Protein AF-A0AAE3J9Q9-F1 (afdb_monomer)

Secondary structure (DSSP, 8-state):
----------SSEEEETTTTEEEEE-SS-EEEEE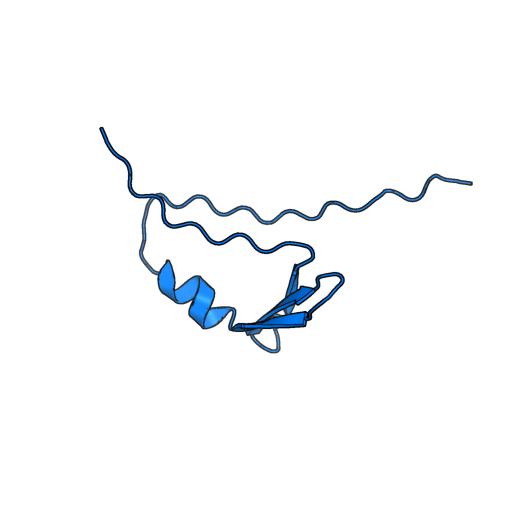HHHHHHTTTT-TT--------PPPPPP-

pLDDT: mean 88.72, std 10.78, range [46.97, 97.62]

Nearest PDB structures (foldseek):
  9hcj-assembly1_W0  TM=4.957E-01  e=2.866E+00  Dictyostelium discoideum
  5l6m-assembly2_L-2  TM=2.801E-01  e=1.560E+00  Caulobacter vibrioides CB15
  9h6a-assembly1_B  TM=2.711E-01  e=3.067E+00  Escherichia coli KLY
  6ifm-assembly1_F  TM=2.385E-01  e=9.672E+00  Salmonella enterica subsp. enterica serovar Typhimurium str. LT2

Radius of gyration: 15.31 Å; Cα contacts (8 Å, |Δi|>4): 45; chains: 1; bounding box: 36×29×46 Å

Solvent-accessible surface area (backbone atoms only — not comparable to full-atom values): 4452 Å² total; per-residue (Å²): 133,94,77,90,82,88,85,86,89,81,57,74,55,46,79,41,81,89,81,38,28,33,38,32,52,56,98,88,49,77,47,80,42,55,39,61,66,64,50,56,80,50,62,95,57,82,91,73,87,87,86,88,86,82,91,74,84,75,78,78,82,129

InterPro domains:
  IPR018600 Bacillus phage SPbeta, YonK [PF09642] (1-58)
  IPR037261 YonK superfamily [G3DSA:6.20.120.10] (1-62)
  IPR037261 YonK superfamily [SSF160570] (15-60)

Foldseek 3Di:
DDDDDDDDDAPPWDQDPVQQWIWGDDPVDIDIDRNCVVCVVCPPPPPDDDDDDDDDDDPDDD

Mean predicted aligned error: 6.03 Å

Structure (mmCIF, N/CA/C/O backbone):
data_AF-A0AAE3J9Q9-F1
#
_entry.id   AF-A0AAE3J9Q9-F1
#
loop_
_atom_site.group_PDB
_atom_site.id
_atom_site.type_symbol
_atom_site.label_atom_id
_atom_site.label_alt_id
_atom_site.label_comp_id
_atom_site.label_asym_id
_atom_site.label_entity_id
_atom_site.la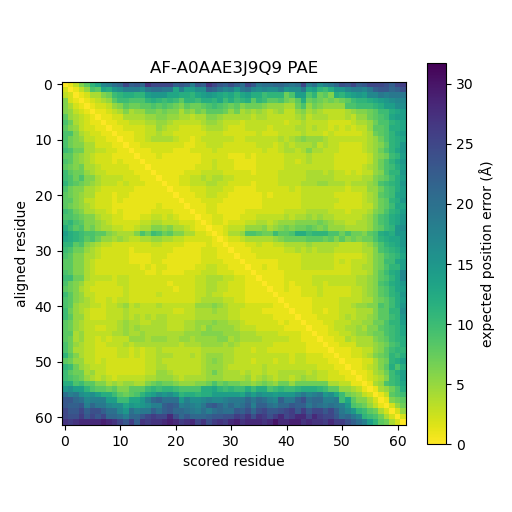bel_seq_id
_atom_site.pdbx_PDB_ins_code
_atom_site.Cartn_x
_atom_site.Cartn_y
_atom_site.Cartn_z
_atom_site.occupancy
_atom_site.B_iso_or_equiv
_atom_site.auth_seq_id
_atom_site.auth_comp_id
_atom_site.auth_asym_id
_atom_site.auth_atom_id
_atom_site.pdbx_PDB_model_num
ATOM 1 N N . MET A 1 1 ? 23.842 16.842 -5.224 1.00 55.03 1 MET A N 1
ATOM 2 C CA . MET A 1 1 ? 23.183 16.193 -6.379 1.00 55.03 1 MET A CA 1
ATOM 3 C C . MET A 1 1 ? 21.705 16.075 -6.062 1.00 55.03 1 MET A C 1
ATOM 5 O O . MET A 1 1 ? 21.386 15.636 -4.965 1.00 55.03 1 MET A O 1
ATOM 9 N N . ALA A 1 2 ? 20.824 16.527 -6.952 1.00 63.25 2 ALA A N 1
ATOM 10 C CA . ALA A 1 2 ? 19.387 16.365 -6.752 1.00 63.25 2 ALA A CA 1
ATOM 11 C C . ALA A 1 2 ? 19.022 14.882 -6.908 1.00 63.25 2 ALA A C 1
ATOM 13 O O . ALA A 1 2 ? 19.473 14.234 -7.851 1.00 63.25 2 ALA A O 1
ATOM 14 N N . LYS A 1 3 ? 18.240 14.345 -5.971 1.00 76.44 3 LYS A N 1
ATOM 15 C CA . LYS A 1 3 ? 17.723 12.977 -6.020 1.00 76.44 3 LYS A CA 1
ATOM 16 C C . LYS A 1 3 ? 16.222 13.059 -6.272 1.00 76.44 3 LYS A C 1
ATOM 18 O O . LYS A 1 3 ? 15.528 13.782 -5.564 1.00 76.44 3 LYS A O 1
ATOM 23 N N . ILE A 1 4 ? 15.738 12.339 -7.277 1.00 76.88 4 ILE A N 1
ATOM 24 C CA . ILE A 1 4 ? 14.302 12.161 -7.497 1.00 76.88 4 ILE A CA 1
ATOM 25 C C . ILE A 1 4 ? 13.863 10.991 -6.617 1.00 76.88 4 ILE A C 1
ATOM 27 O O . ILE A 1 4 ? 14.409 9.894 -6.727 1.00 76.88 4 ILE A O 1
ATOM 31 N N . THR A 1 5 ? 12.903 11.238 -5.729 1.00 83.12 5 THR A N 1
ATOM 32 C CA . THR A 1 5 ? 12.344 10.222 -4.833 1.00 83.12 5 THR A CA 1
ATOM 33 C C . THR A 1 5 ? 10.916 9.923 -5.267 1.00 83.12 5 THR A C 1
ATOM 35 O O . THR A 1 5 ? 10.045 10.781 -5.155 1.00 83.12 5 THR A O 1
ATOM 38 N N . LYS A 1 6 ? 10.676 8.700 -5.747 1.00 85.94 6 LYS A N 1
ATOM 39 C CA . LYS A 1 6 ? 9.333 8.115 -5.828 1.00 85.94 6 LYS A CA 1
ATOM 40 C C . LYS A 1 6 ? 9.061 7.456 -4.472 1.00 85.94 6 LYS A C 1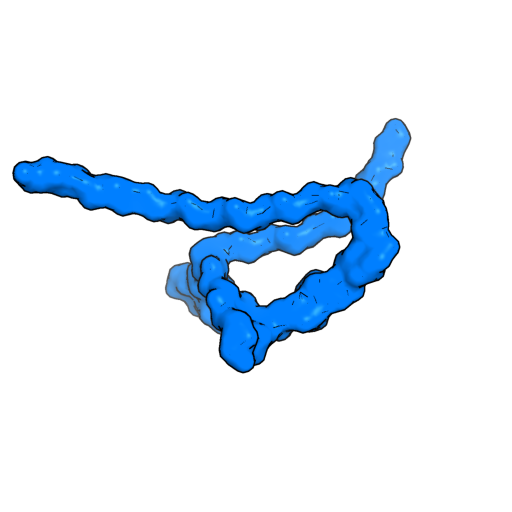
ATOM 42 O O . LYS A 1 6 ? 9.923 6.726 -3.987 1.00 85.94 6 LYS A O 1
ATOM 47 N N . ALA A 1 7 ? 7.915 7.725 -3.853 1.00 89.38 7 ALA A N 1
ATOM 48 C CA . ALA A 1 7 ? 7.516 7.103 -2.591 1.00 89.38 7 ALA A CA 1
ATOM 49 C C . ALA A 1 7 ? 5.992 6.974 -2.523 1.00 89.38 7 ALA A C 1
ATOM 51 O O . ALA A 1 7 ? 5.275 7.872 -2.962 1.00 89.38 7 ALA A O 1
ATOM 52 N N . VAL A 1 8 ? 5.519 5.863 -1.962 1.00 89.88 8 VAL A N 1
ATOM 53 C CA . VAL A 1 8 ? 4.110 5.628 -1.639 1.00 89.88 8 VAL A CA 1
ATOM 54 C C . VAL A 1 8 ? 4.050 5.228 -0.171 1.00 89.88 8 VAL A C 1
ATOM 56 O O . VAL A 1 8 ? 4.724 4.284 0.233 1.00 89.88 8 VAL A O 1
ATOM 59 N N . SER A 1 9 ? 3.259 5.960 0.609 1.00 91.75 9 SER A N 1
ATOM 60 C CA . SER A 1 9 ? 3.058 5.710 2.036 1.00 91.75 9 SER A CA 1
ATOM 61 C C . SER A 1 9 ? 1.568 5.746 2.330 1.00 91.75 9 SER A C 1
ATOM 63 O O . SER A 1 9 ? 0.922 6.757 2.062 1.00 91.75 9 SER A O 1
ATOM 65 N N . LEU A 1 10 ? 1.051 4.651 2.881 1.00 92.00 10 LEU A N 1
ATOM 66 C CA . LEU A 1 10 ? -0.339 4.503 3.309 1.00 92.00 10 LEU A CA 1
ATOM 67 C C . LEU A 1 10 ? -0.358 4.305 4.828 1.00 92.00 10 LEU A C 1
ATOM 69 O O . LEU A 1 10 ? 0.551 3.677 5.376 1.00 92.00 10 LEU A O 1
ATOM 73 N N . LYS A 1 11 ? -1.360 4.855 5.517 1.00 91.56 11 LYS A N 1
ATOM 74 C CA . LYS A 1 11 ? -1.484 4.790 6.988 1.00 91.56 11 LYS A CA 1
ATOM 75 C C . LYS A 1 11 ? -2.793 4.134 7.406 1.00 91.56 11 LYS A C 1
ATOM 77 O O . LYS A 1 11 ? -3.795 4.308 6.731 1.00 91.56 11 LYS A O 1
ATOM 82 N N . ASN A 1 12 ? -2.809 3.424 8.536 1.00 92.56 12 ASN A N 1
ATOM 83 C CA . ASN A 1 12 ? -3.981 2.632 8.952 1.00 92.56 12 ASN A CA 1
ATOM 84 C C . ASN A 1 12 ? -4.494 1.753 7.797 1.00 92.56 12 ASN A C 1
ATOM 86 O O . ASN A 1 12 ? -5.693 1.703 7.514 1.00 92.56 12 ASN A O 1
ATOM 90 N N . ALA A 1 13 ? -3.547 1.183 7.054 1.00 94.00 13 ALA A N 1
ATOM 91 C CA . ALA A 1 13 ? -3.825 0.468 5.830 1.00 94.00 13 ALA A CA 1
ATOM 92 C C . ALA A 1 13 ? -3.945 -1.026 6.119 1.00 94.00 13 ALA A C 1
ATOM 94 O O . ALA A 1 13 ? -3.113 -1.590 6.830 1.00 94.00 13 ALA A O 1
ATOM 95 N N . GLU A 1 14 ? -4.950 -1.656 5.531 1.00 95.56 14 GLU A N 1
ATOM 96 C CA . GLU A 1 14 ? -5.142 -3.100 5.562 1.00 95.56 14 GLU A CA 1
ATOM 97 C C . GLU A 1 14 ? -4.820 -3.683 4.189 1.00 95.56 14 GLU A C 1
ATOM 99 O O . GLU A 1 14 ? -5.278 -3.166 3.170 1.00 95.56 14 GLU A O 1
ATOM 104 N N . ILE A 1 15 ? -4.023 -4.752 4.157 1.00 95.94 15 ILE A N 1
ATOM 105 C CA . ILE A 1 15 ? -3.738 -5.509 2.937 1.00 95.94 15 ILE A CA 1
ATOM 106 C C . ILE A 1 15 ? -4.659 -6.726 2.918 1.00 95.94 15 ILE A C 1
ATOM 108 O O . ILE A 1 15 ? -4.561 -7.581 3.795 1.00 95.94 15 ILE A O 1
ATOM 112 N N . ASN A 1 16 ? -5.492 -6.833 1.886 1.00 96.69 16 ASN A N 1
ATOM 113 C CA . ASN A 1 16 ? -6.274 -8.028 1.596 1.00 96.69 16 ASN A CA 1
ATOM 114 C C . ASN A 1 16 ? -5.656 -8.740 0.383 1.00 96.69 16 ASN A C 1
ATOM 116 O O . ASN A 1 16 ? -5.673 -8.220 -0.732 1.00 96.69 16 ASN A O 1
ATOM 120 N N . MET A 1 17 ? -5.085 -9.922 0.622 1.00 95.12 17 MET A N 1
ATOM 121 C CA . MET A 1 17 ? -4.423 -10.740 -0.402 1.00 95.12 17 MET A CA 1
ATOM 122 C C . MET A 1 17 ? -5.402 -11.585 -1.229 1.00 95.12 17 MET A C 1
ATOM 124 O O . MET A 1 17 ? -5.017 -12.079 -2.282 1.00 95.12 17 MET A O 1
ATOM 128 N N . GLU A 1 18 ? -6.639 -11.777 -0.765 1.00 96.62 18 GLU A N 1
ATOM 129 C CA . GLU A 1 18 ? -7.676 -12.501 -1.510 1.00 96.62 18 GLU A CA 1
ATOM 130 C C . GLU A 1 18 ? -8.269 -11.596 -2.593 1.00 96.62 18 GLU A C 1
ATOM 132 O O . GLU A 1 18 ? -8.333 -11.977 -3.761 1.00 96.62 18 GLU A O 1
ATOM 137 N N . ASP A 1 19 ? -8.599 -10.360 -2.214 1.00 95.69 19 ASP A N 1
ATOM 138 C CA . ASP A 1 19 ? -9.139 -9.342 -3.124 1.00 95.69 19 ASP A CA 1
ATOM 139 C C . ASP A 1 19 ? -8.044 -8.543 -3.847 1.00 95.69 19 ASP A C 1
ATOM 141 O O . ASP A 1 19 ? -8.329 -7.762 -4.757 1.00 95.69 19 ASP A O 1
ATOM 145 N N . MET A 1 20 ? -6.783 -8.738 -3.450 1.00 96.75 20 MET A N 1
ATOM 146 C CA . MET A 1 20 ? -5.612 -8.027 -3.966 1.00 96.75 20 MET A CA 1
ATOM 147 C C . MET A 1 20 ? -5.756 -6.498 -3.874 1.00 96.75 20 MET A C 1
ATOM 149 O O . MET A 1 20 ? -5.496 -5.739 -4.818 1.00 96.75 20 MET A O 1
ATOM 153 N N . THR A 1 21 ? -6.145 -6.023 -2.692 1.00 97.62 21 THR A N 1
ATOM 154 C CA . THR A 1 21 ? -6.349 -4.599 -2.404 1.00 97.62 21 THR A CA 1
ATOM 155 C C . THR A 1 21 ? -5.582 -4.137 -1.175 1.00 97.62 21 THR A C 1
ATOM 157 O O . THR A 1 21 ? -5.339 -4.907 -0.249 1.00 97.62 21 THR A O 1
ATOM 160 N N . ILE A 1 22 ? -5.263 -2.845 -1.140 1.00 96.94 22 ILE A N 1
ATOM 161 C CA . ILE A 1 22 ? -4.886 -2.136 0.080 1.00 96.94 22 ILE A CA 1
ATOM 162 C C . ILE A 1 22 ? -5.970 -1.107 0.382 1.00 96.94 22 ILE A C 1
ATOM 164 O O . ILE A 1 22 ? -6.247 -0.248 -0.456 1.00 96.94 22 ILE A O 1
ATOM 168 N N . THR A 1 23 ? -6.548 -1.160 1.575 1.00 97.44 23 THR A N 1
ATOM 169 C CA . THR A 1 23 ? -7.562 -0.203 2.024 1.00 97.44 23 THR A CA 1
ATOM 170 C C . THR A 1 23 ? -6.954 0.734 3.052 1.00 97.44 23 THR A C 1
ATOM 172 O O . THR A 1 23 ? -6.557 0.298 4.126 1.00 97.44 23 THR A O 1
ATOM 175 N N . GLU A 1 24 ? -6.875 2.022 2.734 1.00 96.31 24 GLU A N 1
ATOM 176 C CA . GLU A 1 24 ? -6.470 3.079 3.658 1.00 96.31 24 GLU A CA 1
ATOM 177 C C . GLU A 1 24 ? -7.709 3.680 4.327 1.00 96.31 24 GLU A C 1
ATOM 179 O O . GLU A 1 24 ? -8.569 4.252 3.652 1.00 96.31 24 GLU A O 1
ATOM 184 N N . THR A 1 25 ? -7.782 3.588 5.656 1.00 95.12 25 THR A N 1
ATOM 185 C CA . THR A 1 25 ? -8.884 4.176 6.429 1.00 95.12 25 THR A CA 1
ATOM 186 C C . THR A 1 25 ? -8.418 5.418 7.181 1.00 95.12 25 THR A C 1
ATOM 188 O O . THR A 1 25 ? -7.546 5.379 8.054 1.00 95.12 25 THR A O 1
ATOM 191 N N . THR A 1 26 ? -9.032 6.554 6.864 1.00 91.00 26 THR A N 1
ATOM 192 C CA . THR A 1 26 ? -8.844 7.816 7.585 1.00 91.00 26 THR A CA 1
ATOM 193 C C . THR A 1 26 ? -10.110 8.173 8.363 1.00 91.00 26 THR A C 1
ATOM 195 O O . THR A 1 26 ? -11.116 7.477 8.278 1.00 91.00 26 THR A O 1
ATOM 198 N N . LYS A 1 27 ? -10.076 9.255 9.148 1.00 92.88 27 LYS A N 1
ATOM 199 C CA . LYS A 1 27 ? -11.263 9.706 9.895 1.00 92.88 27 LYS A CA 1
ATOM 200 C C . LYS A 1 27 ? -12.399 10.177 8.981 1.00 92.88 27 LYS A C 1
ATOM 202 O O . LYS A 1 27 ? -13.553 10.112 9.386 1.00 92.88 27 LYS A O 1
ATOM 207 N N . ASP A 1 28 ? -12.054 10.634 7.780 1.00 93.12 28 ASP A N 1
ATOM 208 C CA . ASP A 1 28 ? -12.970 11.329 6.875 1.00 93.12 28 ASP A CA 1
ATOM 209 C C . ASP A 1 28 ? -13.315 10.496 5.631 1.00 93.12 28 ASP A C 1
ATOM 211 O O . ASP A 1 28 ? -14.301 10.781 4.958 1.00 93.12 28 ASP A O 1
ATOM 215 N N . ASP A 1 29 ? -12.493 9.492 5.304 1.00 94.12 29 ASP A N 1
ATOM 216 C CA . ASP A 1 29 ? -12.562 8.777 4.028 1.00 94.12 29 ASP A CA 1
ATOM 217 C C . ASP A 1 29 ? -11.948 7.369 4.097 1.00 94.12 29 ASP A C 1
ATOM 219 O O . ASP A 1 29 ? -11.002 7.128 4.860 1.00 94.12 29 ASP A O 1
ATOM 223 N N . ILE 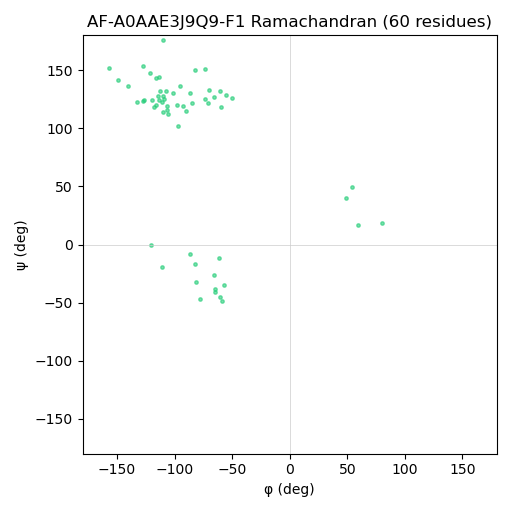A 1 30 ? -12.456 6.479 3.242 1.00 96.19 30 ILE A N 1
ATOM 224 C CA . ILE A 1 30 ? -11.952 5.124 3.001 1.00 96.19 30 ILE A CA 1
ATOM 225 C C . ILE A 1 30 ? -11.513 5.040 1.543 1.00 96.19 30 ILE A C 1
ATOM 227 O O . IL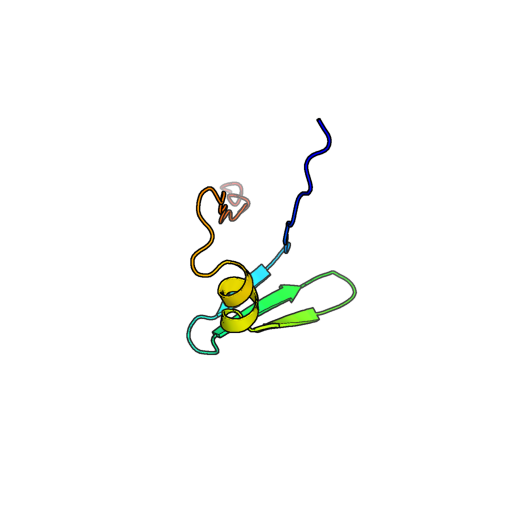E A 1 30 ? -12.322 5.168 0.624 1.00 96.19 30 ILE A O 1
ATOM 231 N N . LYS A 1 31 ? -10.227 4.770 1.325 1.00 96.31 31 LYS A N 1
ATOM 232 C CA . LYS A 1 31 ? -9.645 4.666 -0.014 1.00 96.31 31 LYS A CA 1
ATOM 233 C C . LYS A 1 31 ? -9.185 3.249 -0.270 1.00 96.31 31 LYS A C 1
ATOM 235 O O . LYS A 1 31 ? -8.414 2.697 0.506 1.00 96.31 31 LYS A O 1
ATOM 240 N N . VAL A 1 32 ? -9.622 2.683 -1.388 1.00 96.75 32 VAL A N 1
ATOM 241 C CA . VAL A 1 32 ? -9.237 1.336 -1.814 1.00 96.75 32 VAL A CA 1
ATOM 242 C C . VAL A 1 32 ? -8.309 1.436 -3.018 1.00 96.75 32 VAL A C 1
ATOM 244 O O . VAL A 1 32 ? -8.637 2.053 -4.033 1.00 96.75 32 VAL A O 1
ATOM 247 N N . TYR A 1 33 ? -7.143 0.814 -2.899 1.00 95.94 33 TYR A N 1
ATOM 248 C CA . TYR A 1 33 ? -6.112 0.728 -3.923 1.00 95.94 33 TYR A CA 1
ATOM 249 C C . TYR A 1 33 ? -5.963 -0.726 -4.371 1.00 95.94 33 TYR A C 1
ATOM 251 O O . TYR A 1 33 ? -6.038 -1.636 -3.554 1.00 95.94 33 TYR A O 1
ATOM 259 N N . SER A 1 34 ? -5.696 -0.964 -5.656 1.00 96.44 34 SER A N 1
ATOM 260 C CA . SER A 1 34 ? -5.263 -2.293 -6.114 1.00 96.44 34 SER A CA 1
ATOM 261 C C . SER A 1 34 ? -3.817 -2.526 -5.680 1.00 96.44 34 SER A C 1
ATOM 263 O O . SER A 1 34 ? -2.937 -1.719 -5.998 1.00 96.44 34 SER A O 1
ATOM 265 N N . LEU A 1 35 ? -3.582 -3.632 -4.973 1.00 95.06 35 LEU A N 1
ATOM 266 C CA . LEU A 1 35 ? -2.259 -4.065 -4.530 1.00 95.06 35 LEU A CA 1
ATOM 267 C C . LEU A 1 35 ? -1.343 -4.296 -5.739 1.00 95.06 35 LEU A C 1
ATOM 269 O O . LEU A 1 35 ? -0.223 -3.789 -5.779 1.00 95.06 35 LEU A O 1
ATOM 273 N N . ASP A 1 36 ? -1.855 -4.979 -6.762 1.00 94.38 36 ASP A N 1
ATOM 274 C CA . ASP A 1 36 ? -1.123 -5.342 -7.980 1.00 94.38 36 ASP A CA 1
ATOM 275 C C . ASP A 1 36 ? -0.603 -4.107 -8.692 1.00 94.38 36 ASP A C 1
ATOM 277 O O . ASP A 1 36 ? 0.569 -4.036 -9.040 1.00 94.38 36 ASP A O 1
ATOM 281 N N . LYS A 1 37 ? -1.474 -3.111 -8.894 1.00 94.12 37 LYS A N 1
ATOM 282 C CA . LYS A 1 37 ? -1.105 -1.873 -9.584 1.00 94.12 37 LYS A CA 1
ATOM 283 C C . LYS A 1 37 ? -0.065 -1.097 -8.789 1.00 94.12 37 LYS A C 1
ATOM 285 O O . LYS A 1 37 ? 0.876 -0.568 -9.373 1.00 94.12 37 LYS A O 1
ATOM 290 N N . LEU A 1 38 ? -0.222 -1.054 -7.467 1.00 92.31 38 LEU A N 1
ATOM 291 C CA . LEU A 1 38 ? 0.701 -0.350 -6.587 1.00 92.31 38 LEU A CA 1
ATOM 292 C C . LEU A 1 38 ? 2.090 -0.995 -6.599 1.00 92.31 38 LEU A C 1
ATOM 294 O O . LEU A 1 38 ? 3.081 -0.271 -6.603 1.00 92.31 38 LEU A O 1
ATOM 298 N N . LEU A 1 39 ? 2.170 -2.328 -6.649 1.00 92.12 39 LEU A N 1
ATOM 299 C CA . LEU A 1 39 ? 3.430 -3.074 -6.714 1.00 92.12 39 LEU A CA 1
ATOM 300 C C . LEU A 1 39 ? 4.026 -3.153 -8.129 1.00 92.12 39 LEU A C 1
ATOM 302 O O . LEU A 1 39 ? 5.249 -3.142 -8.271 1.00 92.12 39 LEU A O 1
ATOM 30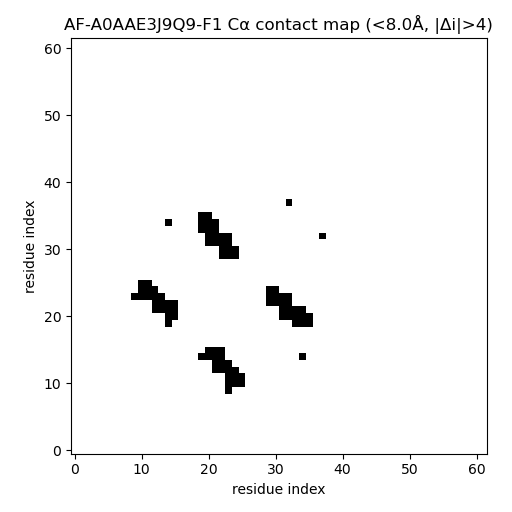6 N N . ALA A 1 40 ? 3.197 -3.186 -9.176 1.00 93.62 40 ALA A N 1
ATOM 307 C CA . ALA A 1 40 ? 3.632 -3.244 -10.576 1.00 93.62 40 ALA A CA 1
ATOM 308 C C . ALA A 1 40 ? 4.551 -2.070 -10.940 1.00 93.62 40 ALA A C 1
ATOM 310 O O . ALA A 1 40 ? 5.534 -2.236 -11.658 1.00 93.62 40 ALA A O 1
ATOM 311 N N . ASP A 1 41 ? 4.276 -0.909 -10.353 1.00 89.56 41 ASP A N 1
ATOM 312 C CA . ASP A 1 41 ? 5.041 0.331 -10.457 1.00 89.56 41 ASP A CA 1
ATOM 313 C C . ASP A 1 41 ? 6.490 0.253 -9.942 1.00 89.56 41 ASP A C 1
ATOM 315 O O . ASP A 1 41 ? 7.273 1.188 -10.157 1.00 89.56 41 ASP A O 1
ATOM 31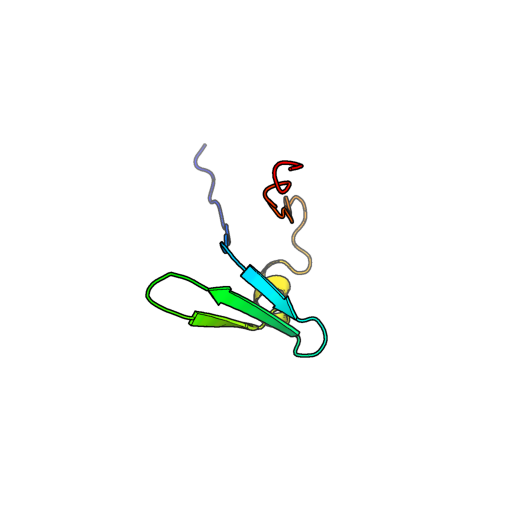9 N N . TRP A 1 42 ? 6.827 -0.830 -9.240 1.00 93.06 42 TRP A N 1
ATOM 320 C CA . TRP A 1 42 ? 8.144 -1.130 -8.675 1.00 93.06 42 TRP A CA 1
ATOM 321 C C . TRP A 1 42 ? 8.729 -2.435 -9.220 1.00 93.06 42 TRP A C 1
ATOM 323 O O . TRP A 1 42 ? 9.843 -2.811 -8.847 1.00 93.06 42 TRP A O 1
ATOM 333 N N . ASN A 1 43 ? 8.004 -3.132 -10.099 1.00 93.50 43 ASN A N 1
ATOM 334 C CA . ASN A 1 43 ? 8.449 -4.399 -10.654 1.00 93.50 43 ASN A CA 1
ATOM 335 C C . ASN A 1 43 ? 9.764 -4.212 -11.434 1.00 93.50 43 ASN A C 1
ATOM 337 O O . ASN A 1 43 ? 9.891 -3.298 -12.248 1.00 93.50 43 ASN A O 1
ATOM 341 N N . HIS A 1 44 ? 10.748 -5.077 -11.179 1.00 95.00 44 HIS A N 1
ATOM 342 C CA . HIS A 1 44 ? 12.111 -5.003 -11.729 1.00 95.00 44 HIS A CA 1
ATOM 343 C C . HIS A 1 44 ? 12.912 -3.722 -11.407 1.00 95.00 44 HIS A C 1
ATOM 345 O O . HIS A 1 44 ? 13.945 -3.475 -12.032 1.00 95.00 44 HIS A O 1
ATOM 351 N N . ILE A 1 45 ? 12.504 -2.926 -10.412 1.00 93.56 45 ILE A N 1
ATOM 352 C CA . ILE A 1 45 ? 13.296 -1.788 -9.927 1.00 93.56 45 ILE A CA 1
ATOM 353 C C . ILE A 1 45 ? 14.228 -2.248 -8.798 1.00 93.56 45 ILE A C 1
ATOM 355 O O . ILE A 1 45 ? 13.790 -2.628 -7.714 1.00 93.56 45 ILE A O 1
ATOM 359 N N . SER A 1 46 ? 15.538 -2.191 -9.042 1.00 92.00 46 SER A N 1
ATOM 360 C CA . SER A 1 46 ? 16.566 -2.539 -8.051 1.00 92.00 46 SER A CA 1
ATOM 361 C C . SER A 1 46 ? 16.864 -1.388 -7.086 1.00 92.00 46 SER A C 1
ATOM 363 O O . SER A 1 46 ? 16.803 -0.217 -7.457 1.00 92.00 46 SER A O 1
ATOM 365 N N . GLY A 1 47 ? 17.259 -1.720 -5.852 1.00 93.12 47 GLY A N 1
ATOM 366 C CA . GLY A 1 47 ? 17.661 -0.732 -4.842 1.00 93.12 47 GLY A CA 1
ATOM 367 C C . GLY A 1 47 ? 16.499 -0.043 -4.117 1.00 93.12 47 GLY A C 1
ATOM 368 O O . GLY A 1 47 ? 16.698 1.019 -3.527 1.00 93.12 47 GLY A O 1
ATOM 369 N N . ILE A 1 48 ? 15.296 -0.624 -4.162 1.00 92.75 48 ILE A N 1
ATOM 370 C CA . ILE A 1 48 ? 14.146 -0.145 -3.389 1.00 92.75 48 ILE A CA 1
ATOM 371 C C . ILE A 1 48 ? 14.293 -0.497 -1.904 1.00 92.75 48 ILE A C 1
ATOM 373 O O . ILE A 1 48 ? 14.894 -1.507 -1.539 1.00 92.75 48 ILE A O 1
ATOM 377 N N . SER A 1 49 ? 13.706 0.328 -1.043 1.00 92.69 49 SER A N 1
ATOM 378 C CA . SER A 1 49 ? 13.484 -0.001 0.365 1.00 92.69 49 SER A CA 1
ATOM 379 C C . SER A 1 49 ? 11.984 -0.167 0.578 1.00 92.69 49 SER A C 1
ATOM 381 O O . SER A 1 49 ? 11.226 0.756 0.290 1.00 92.69 49 SER A O 1
ATOM 383 N N . LEU A 1 50 ? 11.568 -1.339 1.059 1.00 90.50 50 LEU A N 1
ATOM 384 C CA . LEU A 1 50 ? 10.178 -1.654 1.382 1.00 90.50 50 LEU A CA 1
ATOM 385 C C . LEU A 1 50 ? 10.047 -1.821 2.897 1.00 90.50 50 LEU A C 1
ATOM 387 O O . LEU A 1 50 ? 10.833 -2.546 3.505 1.00 90.50 50 LEU A O 1
ATOM 391 N N . THR A 1 51 ? 9.042 -1.181 3.489 1.00 91.38 51 THR A N 1
ATOM 392 C CA . THR A 1 51 ? 8.762 -1.262 4.926 1.00 91.38 51 THR A CA 1
ATOM 393 C C . THR A 1 51 ? 7.302 -1.648 5.128 1.00 91.38 51 THR A C 1
ATOM 395 O O . THR A 1 51 ? 6.416 -0.942 4.654 1.00 91.38 51 THR A O 1
ATOM 398 N N . ILE A 1 52 ? 7.058 -2.737 5.859 1.00 90.00 52 ILE A N 1
ATOM 399 C CA . ILE A 1 52 ? 5.736 -3.129 6.364 1.00 90.00 52 ILE A CA 1
ATOM 400 C C . ILE A 1 52 ? 5.831 -3.086 7.885 1.00 90.00 52 ILE A C 1
ATOM 402 O O . ILE A 1 52 ? 6.681 -3.753 8.473 1.00 90.00 52 ILE A O 1
ATOM 406 N N . LYS A 1 53 ? 5.002 -2.258 8.514 1.00 91.00 53 LYS A N 1
ATOM 407 C CA . LYS A 1 53 ? 5.015 -2.038 9.958 1.00 91.00 53 LYS A CA 1
ATOM 408 C C . LYS A 1 53 ? 3.582 -1.922 10.454 1.00 91.00 53 LYS A C 1
ATOM 410 O O . LYS A 1 53 ? 2.786 -1.212 9.847 1.00 91.00 53 LYS A O 1
ATOM 415 N N . GLN A 1 54 ? 3.294 -2.579 11.570 1.00 88.38 54 GLN A N 1
ATOM 416 C CA . GLN A 1 54 ? 2.070 -2.386 12.330 1.00 88.38 54 GLN A CA 1
ATOM 417 C C . GLN A 1 54 ? 2.458 -1.912 13.730 1.00 88.38 54 GLN A C 1
ATOM 419 O O . GLN A 1 54 ? 3.258 -2.560 14.403 1.00 88.38 54 GLN A O 1
ATOM 424 N N . ASP A 1 55 ? 1.921 -0.768 14.139 1.00 84.06 55 ASP A N 1
ATOM 425 C CA . ASP A 1 55 ? 2.018 -0.283 15.510 1.00 84.06 55 ASP A CA 1
ATOM 426 C C . ASP A 1 55 ? 0.719 -0.680 16.216 1.00 84.06 55 ASP A C 1
ATOM 428 O O . ASP A 1 55 ? -0.323 -0.076 15.976 1.00 84.06 55 ASP A O 1
ATOM 432 N N . ASN A 1 56 ? 0.773 -1.739 17.024 1.00 80.94 56 ASN A N 1
ATOM 433 C CA . ASN A 1 56 ? -0.338 -2.134 17.885 1.00 80.94 56 ASN A CA 1
ATOM 434 C C . ASN A 1 56 ? -0.041 -1.657 19.304 1.00 80.94 56 ASN A C 1
ATOM 436 O O . ASN A 1 56 ? 1.042 -1.933 19.828 1.00 80.94 56 ASN A O 1
ATOM 440 N N . ASP A 1 57 ? -1.007 -0.990 19.930 1.00 75.62 57 ASP A N 1
ATOM 441 C CA . ASP A 1 57 ? -0.951 -0.766 21.368 1.00 75.62 57 ASP A CA 1
ATOM 442 C C . ASP A 1 57 ? -1.066 -2.122 22.071 1.00 75.62 57 ASP A C 1
ATOM 444 O O . ASP A 1 57 ? -1.977 -2.911 21.806 1.00 75.62 57 ASP A O 1
ATOM 448 N N . ILE A 1 58 ? -0.115 -2.407 22.960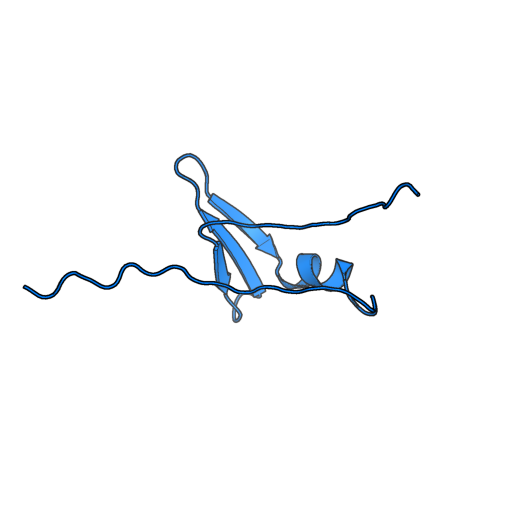 1.00 72.50 58 ILE A N 1
ATOM 449 C CA . ILE A 1 58 ? -0.248 -3.520 23.895 1.00 72.50 58 ILE A CA 1
ATOM 450 C C . ILE A 1 58 ? -1.329 -3.077 24.888 1.00 72.50 58 ILE A C 1
ATOM 452 O O . ILE A 1 58 ? -1.155 -2.016 25.498 1.00 72.50 58 I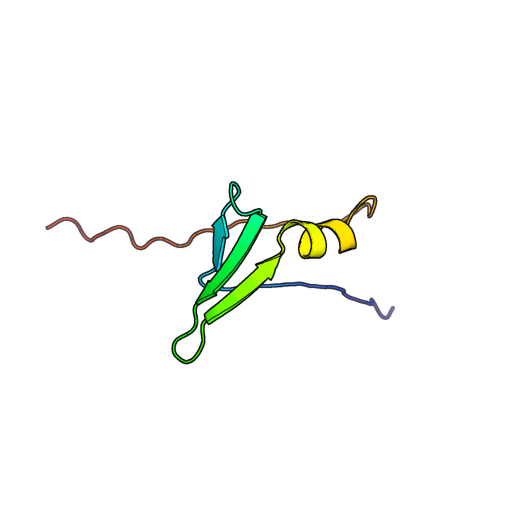LE A O 1
ATOM 456 N N . PRO A 1 59 ? -2.446 -3.813 25.042 1.00 67.69 59 PRO A N 1
ATOM 457 C CA . PRO A 1 59 ? -3.415 -3.482 26.075 1.00 67.69 59 PRO A CA 1
ATOM 458 C C . PRO A 1 59 ? -2.681 -3.456 27.418 1.00 67.69 59 PRO A C 1
ATOM 460 O O . PRO A 1 59 ? -1.920 -4.374 27.722 1.00 67.69 59 PRO A O 1
ATOM 463 N N . ALA A 1 60 ? -2.842 -2.374 28.182 1.00 68.44 60 ALA A N 1
ATOM 464 C CA . ALA A 1 60 ? -2.336 -2.340 29.546 1.00 68.44 60 ALA A CA 1
ATOM 465 C C . ALA A 1 60 ? -3.020 -3.485 30.304 1.00 68.44 60 ALA A C 1
ATOM 467 O O . ALA A 1 60 ? -4.250 -3.505 30.356 1.00 68.44 60 ALA A O 1
ATOM 468 N N . ASP A 1 61 ? -2.234 -4.444 30.803 1.00 66.12 61 ASP A N 1
ATOM 469 C CA . ASP A 1 61 ? -2.727 -5.488 31.705 1.00 66.12 61 ASP A CA 1
ATOM 470 C C . ASP A 1 61 ? -3.511 -4.809 32.841 1.00 66.12 61 ASP A C 1
ATOM 472 O O . ASP A 1 61 ? -2.992 -3.885 33.479 1.00 66.12 61 ASP A O 1
ATOM 476 N N . GLU A 1 62 ? -4.762 -5.235 33.047 1.00 46.97 62 GLU A N 1
ATOM 477 C CA . GLU A 1 62 ? -5.505 -4.965 34.288 1.00 46.97 62 GLU A CA 1
ATOM 478 C C . GLU A 1 62 ? -4.850 -5.672 35.482 1.00 46.97 62 GLU A C 1
ATOM 480 O O . GLU A 1 62 ? -4.427 -6.844 35.334 1.00 46.97 62 GLU A O 1
#

Sequence (62 aa):
MAKITKAVSLKNAEINMEDMTITETTKDDIKVYSLDKLLADWNHISGISLTIKQDNDIPADE

Organism: NCBI:txid2885356